Protein AF-A0A147KEN2-F1 (afdb_monomer_lite)

pLDDT: mean 81.46, std 15.59, range [43.84, 94.44]

Secondary structure (DSSP, 8-state):
---PEEEEESSTTTT-EEEHHHHHHHPEE-SS-EEEEEEETTEEEEEEEETTEEEE--GGGSS-S--PPPP------

Organism: NCBI:txid665004

Sequence (77 aa):
MDDDLVTLYAGPLDGLAVLRSHLDNLVQDHGTERFLLLTRSGVSGLYQEVAGRWVYATPHLLETPEHPPSPPEGDGP

Radius of gyration: 17.81 Å; chains: 1; bounding box: 58×38×30 Å

Structure (mmCIF, N/CA/C/O backbone):
data_AF-A0A147KEN2-F1
#
_entry.id   AF-A0A147KEN2-F1
#
loop_
_atom_site.group_PDB
_atom_site.id
_atom_site.type_symbol
_atom_site.label_atom_id
_atom_site.label_alt_id
_atom_site.label_comp_id
_atom_site.label_asym_id
_atom_site.label_entity_id
_atom_site.label_seq_id
_atom_site.pdbx_PDB_ins_code
_atom_site.Cartn_x
_atom_site.Cartn_y
_atom_site.Cartn_z
_atom_site.occupancy
_atom_site.B_iso_or_equiv
_atom_site.auth_seq_id
_atom_site.auth_comp_id
_atom_site.auth_asym_id
_atom_site.auth_atom_id
_atom_site.pdbx_PDB_model_num
ATOM 1 N N . MET A 1 1 ? 13.922 -18.702 9.292 1.00 52.28 1 MET A N 1
ATOM 2 C CA . MET A 1 1 ? 12.964 -17.595 9.443 1.00 52.28 1 MET A CA 1
ATOM 3 C C . MET A 1 1 ? 12.420 -17.357 8.062 1.00 52.28 1 MET A C 1
ATOM 5 O O . MET A 1 1 ? 13.154 -16.865 7.217 1.00 52.28 1 MET A O 1
ATOM 9 N N . ASP A 1 2 ? 11.226 -17.869 7.811 1.00 66.50 2 ASP A N 1
ATOM 10 C CA . ASP A 1 2 ? 10.543 -17.731 6.534 1.00 66.50 2 ASP A CA 1
ATOM 11 C C . ASP A 1 2 ? 10.065 -16.286 6.427 1.00 66.50 2 ASP A C 1
ATOM 13 O O . ASP A 1 2 ? 9.235 -15.837 7.217 1.00 66.50 2 ASP A O 1
ATOM 17 N N . ASP A 1 3 ? 10.687 -15.535 5.524 1.00 82.12 3 ASP A N 1
ATOM 18 C CA . ASP A 1 3 ? 10.254 -14.181 5.227 1.00 82.12 3 ASP A CA 1
ATOM 19 C C . ASP A 1 3 ? 9.062 -14.247 4.271 1.00 82.12 3 ASP A C 1
ATOM 21 O O . ASP A 1 3 ? 9.171 -14.760 3.156 1.00 82.12 3 ASP A O 1
ATOM 25 N N . ASP A 1 4 ? 7.909 -13.795 4.756 1.00 90.44 4 ASP A N 1
ATOM 26 C CA . ASP A 1 4 ? 6.652 -13.851 4.018 1.00 90.44 4 ASP A CA 1
ATOM 27 C C . ASP A 1 4 ? 6.619 -12.804 2.896 1.00 90.44 4 ASP A C 1
ATOM 29 O O . ASP A 1 4 ? 7.093 -11.676 3.059 1.00 90.44 4 ASP A O 1
ATOM 33 N N . LEU A 1 5 ? 6.042 -13.175 1.752 1.00 92.12 5 LEU A N 1
ATOM 34 C CA . LEU A 1 5 ? 5.885 -12.274 0.615 1.00 92.12 5 LEU A CA 1
ATOM 35 C C . LEU A 1 5 ? 4.544 -11.548 0.690 1.00 92.12 5 LEU A C 1
ATOM 37 O O . LEU A 1 5 ? 3.474 -12.148 0.612 1.00 92.12 5 LEU A O 1
ATOM 41 N N . VAL A 1 6 ? 4.613 -10.225 0.726 1.00 91.56 6 VAL A N 1
ATOM 42 C CA . VAL A 1 6 ? 3.459 -9.332 0.742 1.00 91.56 6 VAL A CA 1
ATOM 43 C C . VAL A 1 6 ? 3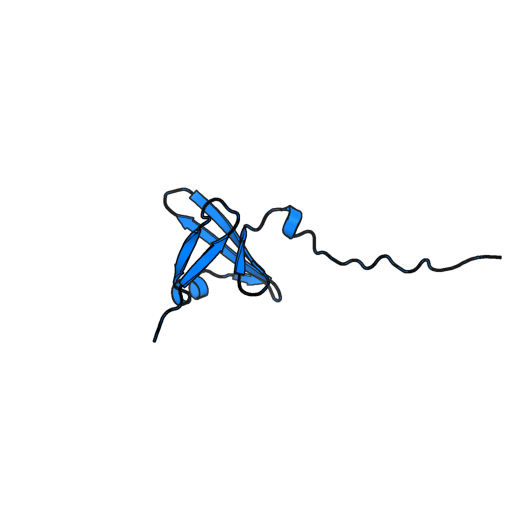.255 -8.744 -0.649 1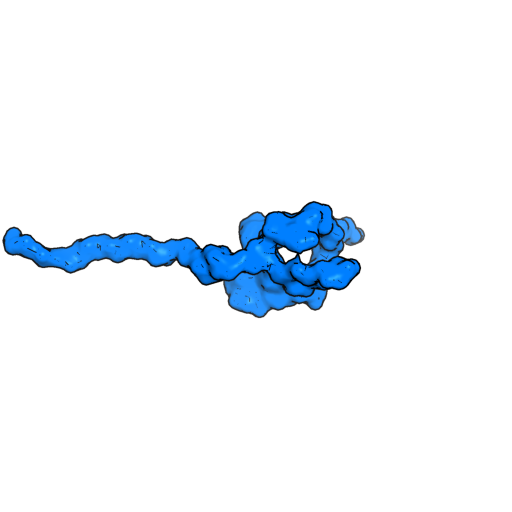.00 91.56 6 VAL A C 1
ATOM 45 O O . VAL A 1 6 ? 4.188 -8.221 -1.251 1.00 91.56 6 VAL A O 1
ATOM 48 N N . THR A 1 7 ? 2.033 -8.820 -1.172 1.00 94.44 7 THR A N 1
ATOM 49 C CA . THR A 1 7 ? 1.699 -8.311 -2.513 1.00 94.44 7 THR A CA 1
ATOM 50 C C . THR A 1 7 ? 1.073 -6.919 -2.439 1.00 94.44 7 THR A C 1
ATOM 52 O O . THR A 1 7 ? 0.241 -6.663 -1.566 1.00 94.44 7 THR A O 1
ATOM 55 N N . LEU A 1 8 ? 1.464 -6.039 -3.363 1.00 93.88 8 LEU A N 1
ATOM 56 C CA . LEU A 1 8 ? 0.869 -4.716 -3.561 1.00 93.88 8 LEU A CA 1
ATOM 57 C C . LEU A 1 8 ? -0.307 -4.787 -4.542 1.00 93.88 8 LEU A C 1
ATOM 59 O O . LEU A 1 8 ? -0.213 -5.459 -5.569 1.00 93.88 8 LEU A O 1
ATOM 63 N N . TYR A 1 9 ? -1.384 -4.058 -4.249 1.00 91.75 9 TYR A N 1
ATOM 64 C CA . TYR A 1 9 ? -2.628 -4.109 -5.021 1.00 91.75 9 TYR A CA 1
ATOM 65 C C . TYR A 1 9 ? -3.088 -2.736 -5.521 1.00 91.75 9 TYR A C 1
ATOM 67 O O . TYR A 1 9 ? -2.934 -1.727 -4.832 1.00 91.75 9 TYR A O 1
ATOM 75 N N . ALA A 1 10 ? -3.753 -2.733 -6.679 1.00 87.94 10 ALA A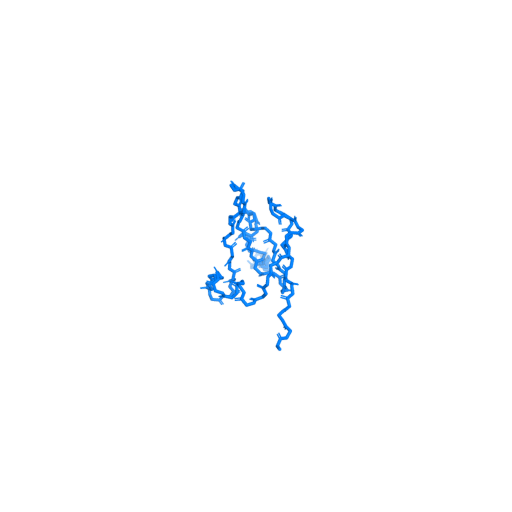 N 1
ATOM 76 C CA . ALA A 1 10 ? -4.547 -1.625 -7.220 1.00 87.94 10 ALA A CA 1
ATOM 77 C C . ALA A 1 10 ? -3.766 -0.333 -7.540 1.00 87.94 10 ALA A C 1
ATOM 79 O O . ALA A 1 10 ? -4.337 0.756 -7.511 1.00 87.94 10 ALA A O 1
ATOM 80 N N . GLY A 1 11 ? -2.471 -0.436 -7.857 1.00 87.62 11 GLY A N 1
ATOM 81 C CA . GLY A 1 11 ? -1.608 0.720 -8.113 1.00 87.62 11 GLY A CA 1
ATOM 82 C C . GLY A 1 11 ? -0.570 0.507 -9.216 1.00 87.62 11 GLY A C 1
ATOM 83 O O . GLY A 1 11 ? -0.543 -0.535 -9.867 1.00 87.62 11 GLY A 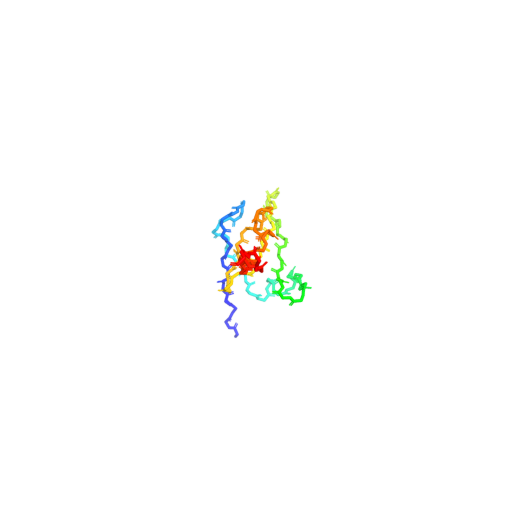O 1
ATOM 84 N N . PRO A 1 12 ? 0.336 1.478 -9.418 1.00 90.25 12 PRO A N 1
ATOM 85 C CA . PRO A 1 12 ? 1.372 1.416 -10.455 1.00 90.25 12 PRO A CA 1
ATOM 86 C C . PRO A 1 12 ? 2.339 0.228 -10.328 1.00 90.25 12 PRO A C 1
ATOM 88 O O . PRO A 1 12 ? 3.035 -0.109 -11.282 1.00 90.25 12 PRO A O 1
ATOM 91 N N . LEU A 1 13 ? 2.400 -0.383 -9.143 1.00 92.69 13 LEU A N 1
ATOM 92 C CA . LEU A 1 13 ? 3.217 -1.554 -8.825 1.00 92.69 13 LEU A CA 1
ATOM 93 C C . LEU A 1 13 ? 2.335 -2.757 -8.445 1.00 92.69 13 LEU A C 1
ATOM 95 O O . LEU A 1 13 ? 2.753 -3.589 -7.647 1.00 92.69 13 LEU A O 1
ATOM 99 N N . ASP A 1 14 ? 1.111 -2.832 -8.969 1.00 93.06 14 ASP A N 1
ATOM 100 C CA . ASP A 1 14 ? 0.206 -3.963 -8.748 1.00 93.06 14 ASP A CA 1
ATOM 101 C C . ASP A 1 14 ? 0.875 -5.313 -9.068 1.00 93.06 14 ASP A C 1
ATOM 103 O O . ASP A 1 14 ? 1.643 -5.443 -10.025 1.00 93.06 14 ASP A O 1
ATOM 107 N N . GLY A 1 15 ? 0.625 -6.310 -8.217 1.00 93.00 15 GLY A N 1
ATOM 108 C CA . GLY A 1 15 ? 1.202 -7.650 -8.335 1.00 93.00 15 GLY A CA 1
ATOM 109 C C . GLY A 1 15 ? 2.664 -7.747 -7.890 1.00 93.00 15 GLY A C 1
ATOM 110 O O . GLY A 1 15 ? 3.248 -8.833 -7.910 1.00 93.00 15 GLY A O 1
ATOM 111 N N . LEU A 1 16 ? 3.275 -6.642 -7.455 1.00 93.44 16 LEU A N 1
ATOM 112 C CA . LEU A 1 16 ? 4.613 -6.670 -6.890 1.00 93.44 16 LEU A CA 1
ATOM 113 C C . LEU A 1 16 ? 4.607 -7.369 -5.527 1.00 93.44 16 LEU A C 1
ATOM 115 O O . LEU A 1 16 ? 3.994 -6.882 -4.580 1.00 93.44 16 LEU A O 1
ATOM 119 N N . ALA A 1 17 ? 5.351 -8.469 -5.422 1.00 93.31 17 ALA A N 1
ATOM 120 C CA . ALA A 1 17 ? 5.659 -9.118 -4.154 1.00 93.31 17 ALA A CA 1
ATOM 121 C C . ALA A 1 17 ? 6.913 -8.501 -3.509 1.00 93.31 17 ALA A C 1
ATOM 123 O O . ALA A 1 17 ? 7.960 -8.371 -4.153 1.00 93.31 17 ALA A O 1
ATOM 124 N N . VAL A 1 18 ? 6.803 -8.134 -2.235 1.00 90.75 18 VAL A N 1
ATOM 125 C CA . VAL A 1 18 ? 7.863 -7.556 -1.405 1.00 90.75 18 VAL A CA 1
ATOM 126 C C . VAL A 1 18 ? 8.030 -8.413 -0.156 1.00 90.75 18 VAL A C 1
ATOM 128 O O . VAL A 1 18 ? 7.055 -8.867 0.433 1.00 90.75 18 VAL A O 1
ATOM 131 N N . LEU A 1 19 ? 9.277 -8.626 0.247 1.00 92.38 19 LEU A N 1
ATOM 132 C CA . LEU A 1 19 ? 9.631 -9.308 1.489 1.00 92.38 19 LEU A CA 1
ATOM 133 C C . LEU A 1 19 ? 9.101 -8.535 2.702 1.00 92.38 19 LEU A C 1
ATOM 135 O O . LEU A 1 19 ? 9.287 -7.315 2.782 1.00 92.38 19 LEU A O 1
ATOM 139 N N . ARG A 1 20 ? 8.457 -9.216 3.655 1.00 90.62 20 ARG A N 1
ATOM 140 C CA . ARG A 1 20 ? 7.839 -8.557 4.812 1.00 90.62 20 ARG A CA 1
ATOM 141 C C . ARG A 1 20 ? 8.863 -7.829 5.675 1.00 90.62 20 ARG A C 1
ATOM 143 O O . ARG A 1 20 ? 8.601 -6.707 6.100 1.00 90.62 20 ARG A O 1
ATOM 150 N N . SER A 1 21 ? 10.041 -8.412 5.879 1.00 90.62 21 SER A N 1
ATOM 151 C CA . SER A 1 21 ? 11.142 -7.736 6.578 1.00 90.62 21 SER A CA 1
ATOM 152 C C . SER A 1 21 ? 11.639 -6.489 5.845 1.00 90.62 21 SER A C 1
ATOM 154 O O . SER A 1 21 ? 12.010 -5.504 6.479 1.00 90.62 21 SER A O 1
ATOM 156 N N . HIS A 1 22 ? 11.626 -6.486 4.511 1.00 89.25 22 HIS A N 1
ATOM 157 C CA . HIS A 1 22 ? 11.990 -5.298 3.738 1.00 89.25 22 HIS A CA 1
ATOM 158 C C . HIS A 1 22 ? 10.928 -4.206 3.889 1.00 89.25 22 HIS A C 1
ATOM 160 O O . HIS A 1 22 ? 11.256 -3.036 4.061 1.00 89.25 22 HIS A O 1
ATOM 166 N N . LEU A 1 23 ? 9.658 -4.602 3.853 1.00 89.75 23 LEU A N 1
ATOM 167 C CA . LEU A 1 23 ? 8.528 -3.704 4.011 1.00 89.75 23 LEU A CA 1
ATOM 168 C C . LEU A 1 23 ? 8.548 -3.013 5.382 1.00 89.75 23 LEU A C 1
ATOM 170 O O . LEU A 1 23 ? 8.380 -1.801 5.433 1.00 89.75 23 LEU A O 1
ATOM 174 N N . ASP A 1 24 ? 8.845 -3.735 6.465 1.00 88.69 24 ASP A N 1
ATOM 175 C CA . ASP A 1 24 ? 8.891 -3.172 7.826 1.00 88.69 24 ASP A CA 1
ATOM 176 C C . ASP A 1 24 ? 9.882 -2.000 7.968 1.00 88.69 24 ASP A C 1
ATOM 178 O O . ASP A 1 24 ? 9.613 -1.041 8.683 1.00 88.69 24 ASP A O 1
ATOM 182 N N . ASN A 1 25 ? 10.977 -2.012 7.198 1.00 88.88 25 ASN A N 1
ATOM 183 C CA . ASN A 1 25 ? 11.957 -0.920 7.171 1.00 88.88 25 ASN A CA 1
ATOM 184 C C . ASN A 1 25 ? 11.496 0.319 6.381 1.00 88.88 25 ASN A C 1
ATOM 186 O O . ASN A 1 25 ? 12.088 1.389 6.517 1.00 88.88 25 ASN A O 1
ATOM 190 N N . LEU A 1 26 ? 10.495 0.177 5.510 1.00 90.75 26 LEU A N 1
ATOM 191 C CA . LEU A 1 26 ? 10.012 1.244 4.626 1.00 90.75 26 LEU A CA 1
ATOM 192 C C . LEU A 1 26 ? 8.686 1.850 5.092 1.00 90.75 26 LEU A C 1
ATOM 194 O O . LEU A 1 26 ? 8.358 2.975 4.706 1.00 90.75 26 LEU A O 1
ATOM 198 N N . VAL A 1 27 ? 7.920 1.101 5.884 1.00 93.00 27 VAL A N 1
ATOM 199 C CA . VAL A 1 27 ? 6.608 1.526 6.361 1.00 93.00 27 VAL A CA 1
ATOM 200 C C . VAL A 1 27 ? 6.723 2.720 7.295 1.00 93.00 27 VAL A C 1
ATOM 202 O O . VAL A 1 27 ? 7.522 2.739 8.225 1.00 93.00 27 VAL A O 1
ATOM 205 N N . GLN A 1 28 ? 5.860 3.698 7.055 1.00 92.12 28 GLN A N 1
ATOM 206 C CA . GLN A 1 28 ? 5.630 4.834 7.929 1.00 92.12 28 GLN A CA 1
ATOM 207 C C . GLN A 1 28 ? 4.353 4.583 8.724 1.00 92.12 28 GLN A C 1
ATOM 209 O O . GLN A 1 28 ? 3.280 4.391 8.145 1.00 92.12 28 GLN A O 1
ATOM 214 N N . ASP A 1 29 ? 4.482 4.555 10.046 1.00 91.44 29 ASP A N 1
ATOM 215 C CA . ASP A 1 29 ? 3.360 4.418 10.968 1.00 91.44 29 ASP A CA 1
ATOM 216 C C . ASP A 1 29 ? 2.844 5.805 11.374 1.00 91.44 29 ASP A C 1
ATOM 218 O O . ASP A 1 29 ? 3.599 6.651 11.857 1.00 91.44 29 ASP A O 1
ATOM 222 N N . HIS A 1 30 ? 1.556 6.040 11.143 1.00 87.44 30 HIS A N 1
ATOM 223 C CA . HIS A 1 30 ? 0.837 7.268 11.466 1.00 87.44 30 HIS A CA 1
ATOM 224 C C . HIS A 1 30 ? -0.280 6.981 12.484 1.00 87.44 30 HIS A C 1
ATOM 226 O O . HIS A 1 30 ? -1.401 7.471 12.366 1.00 87.44 30 HIS A O 1
ATOM 232 N N . GLY A 1 31 ? 0.013 6.163 13.500 1.00 85.38 31 GLY A N 1
ATOM 233 C CA 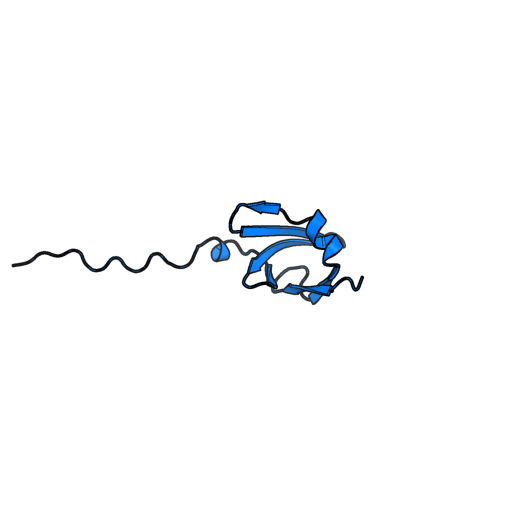. GLY A 1 31 ? -0.932 5.815 14.556 1.00 85.38 31 GLY A CA 1
ATOM 234 C C . GLY A 1 31 ? -1.796 4.620 14.172 1.00 85.38 31 GLY A C 1
ATOM 235 O O . GLY A 1 31 ? -1.419 3.479 14.413 1.00 85.38 31 GLY A O 1
ATOM 236 N N . THR A 1 32 ? -2.983 4.862 13.616 1.00 85.12 32 THR A N 1
ATOM 237 C CA . THR A 1 32 ? -3.878 3.777 13.161 1.00 85.12 32 THR A CA 1
ATOM 238 C C . THR A 1 32 ? -3.646 3.386 11.708 1.00 85.12 32 THR A C 1
ATOM 240 O O . THR A 1 32 ? -4.178 2.380 11.246 1.00 85.12 32 THR A O 1
ATOM 243 N N . GLU A 1 33 ? -2.875 4.189 10.980 1.00 88.31 33 GLU A N 1
ATOM 244 C CA . GLU A 1 33 ? -2.658 4.041 9.550 1.00 88.31 33 GLU A CA 1
ATOM 245 C C . GLU A 1 33 ? -1.187 3.768 9.261 1.00 88.31 33 GLU A C 1
ATOM 247 O O . GLU A 1 33 ? -0.297 4.413 9.816 1.00 88.31 33 GLU A O 1
ATOM 252 N N . ARG A 1 34 ? -0.930 2.823 8.357 1.00 92.25 34 ARG A N 1
ATOM 253 C CA . ARG A 1 34 ? 0.421 2.470 7.921 1.00 92.25 34 ARG A CA 1
ATOM 254 C C . ARG A 1 34 ? 0.539 2.695 6.428 1.00 92.25 34 ARG A C 1
ATOM 256 O O . ARG A 1 34 ? -0.268 2.174 5.660 1.00 92.25 34 ARG A O 1
ATOM 263 N N . PHE A 1 35 ? 1.553 3.454 6.029 1.00 92.75 35 PHE A N 1
ATOM 264 C CA . PHE A 1 35 ? 1.794 3.835 4.643 1.00 92.75 35 PHE A CA 1
ATOM 265 C C . PHE A 1 35 ? 3.145 3.328 4.146 1.00 92.75 35 PHE A C 1
ATOM 267 O O . PHE A 1 35 ? 4.119 3.260 4.889 1.00 92.75 35 PHE A O 1
ATOM 274 N N . LEU A 1 36 ? 3.212 2.995 2.862 1.00 93.19 36 LEU A N 1
ATOM 275 C CA . LEU A 1 36 ? 4.403 2.517 2.176 1.00 93.19 36 LEU A CA 1
ATOM 276 C C . LEU A 1 36 ? 4.552 3.288 0.871 1.00 93.19 36 LEU A C 1
ATOM 278 O O . LEU A 1 36 ? 3.757 3.118 -0.053 1.00 93.19 36 LEU A O 1
ATOM 282 N N . LEU A 1 37 ? 5.595 4.107 0.777 1.00 92.56 37 LEU A N 1
ATOM 283 C CA . LEU A 1 37 ? 6.010 4.704 -0.485 1.00 92.56 37 LEU A CA 1
ATOM 284 C C . LEU A 1 37 ? 7.096 3.829 -1.109 1.00 92.56 37 LEU A C 1
ATOM 286 O O . LEU A 1 37 ? 8.178 3.682 -0.544 1.00 92.56 37 LEU A O 1
ATOM 290 N N . LEU A 1 38 ? 6.828 3.276 -2.290 1.00 92.50 38 LEU A N 1
ATOM 291 C CA . LEU A 1 38 ? 7.777 2.420 -2.996 1.00 92.50 38 LEU A CA 1
ATOM 292 C C . LEU A 1 38 ? 8.031 2.936 -4.409 1.00 92.50 38 LEU A C 1
ATOM 294 O O . LEU A 1 38 ? 7.096 3.305 -5.115 1.00 92.50 38 LEU A O 1
ATOM 298 N N . THR A 1 39 ? 9.297 2.915 -4.830 1.00 92.25 39 THR A N 1
ATOM 299 C CA . THR A 1 39 ? 9.715 3.223 -6.204 1.00 92.25 39 THR A CA 1
ATOM 300 C C . THR A 1 39 ? 10.444 2.025 -6.801 1.00 92.25 39 THR A C 1
ATOM 302 O O . THR A 1 39 ? 11.449 1.579 -6.251 1.00 92.25 39 THR A O 1
ATOM 305 N N . ARG A 1 40 ? 9.977 1.517 -7.944 1.00 90.06 40 ARG A N 1
ATOM 306 C CA . ARG A 1 40 ? 10.622 0.430 -8.692 1.00 90.06 40 ARG A CA 1
ATOM 307 C C . ARG A 1 40 ? 10.701 0.794 -10.171 1.00 90.06 40 ARG A C 1
ATOM 309 O O . ARG A 1 40 ? 9.698 1.129 -10.785 1.00 90.06 40 ARG A O 1
ATOM 316 N N . SER A 1 41 ? 11.904 0.727 -10.744 1.00 89.69 41 SER A N 1
ATOM 317 C CA . SER A 1 41 ? 12.158 1.012 -12.169 1.00 89.69 41 SER A CA 1
ATOM 318 C C . SER A 1 41 ? 11.606 2.365 -12.656 1.00 89.69 41 SER A C 1
ATOM 320 O O . SER A 1 41 ? 11.118 2.469 -13.776 1.00 89.69 41 SER A O 1
ATOM 322 N N . GLY A 1 42 ? 11.663 3.400 -11.811 1.00 91.75 42 GLY A N 1
ATOM 323 C CA . GLY A 1 42 ? 11.150 4.740 -12.131 1.00 91.75 42 GLY A CA 1
ATOM 324 C C . GLY A 1 42 ? 9.640 4.923 -11.938 1.00 91.75 42 GLY A C 1
ATOM 325 O O . GLY A 1 42 ? 9.138 6.017 -12.167 1.00 91.75 42 GLY A O 1
ATOM 326 N N . VAL A 1 43 ? 8.924 3.888 -11.492 1.00 90.62 43 VAL A N 1
ATOM 327 C CA . VAL A 1 43 ? 7.498 3.949 -11.159 1.00 90.62 43 VAL A CA 1
ATOM 328 C C . VAL A 1 43 ? 7.339 3.980 -9.643 1.00 90.62 43 VAL A C 1
ATOM 330 O O . VAL A 1 43 ? 7.868 3.109 -8.951 1.00 90.62 43 VAL A O 1
ATOM 333 N N . SER A 1 44 ? 6.607 4.967 -9.129 1.00 91.38 44 SER A N 1
ATOM 334 C CA . SER A 1 44 ? 6.350 5.131 -7.695 1.00 91.38 44 SER A CA 1
ATOM 335 C C . SER A 1 44 ? 4.879 4.906 -7.361 1.00 91.38 44 SER A C 1
ATOM 337 O O . SER A 1 44 ? 3.996 5.270 -8.136 1.00 91.38 44 SER A O 1
ATOM 339 N N . GLY A 1 45 ? 4.607 4.343 -6.186 1.00 91.62 45 GLY A N 1
ATOM 340 C CA . GLY A 1 45 ? 3.258 4.221 -5.646 1.00 91.62 45 GLY A CA 1
ATOM 341 C C . GLY A 1 45 ? 3.246 4.355 -4.128 1.00 91.62 45 GLY A C 1
ATOM 342 O O . GLY A 1 45 ? 4.144 3.849 -3.454 1.00 91.62 45 GLY A O 1
ATOM 343 N N . LEU A 1 46 ? 2.229 5.048 -3.617 1.00 92.88 46 LEU A N 1
ATOM 344 C CA . LEU A 1 46 ? 1.905 5.101 -2.197 1.00 92.88 46 LEU A CA 1
ATOM 345 C C . LEU A 1 46 ? 0.842 4.042 -1.912 1.00 92.88 46 LEU A C 1
ATOM 347 O O . LEU A 1 46 ? -0.175 3.994 -2.600 1.00 92.88 46 LEU A O 1
ATOM 351 N N . TYR A 1 47 ? 1.079 3.201 -0.918 1.00 93.62 47 TYR A N 1
ATOM 352 C CA . TYR A 1 47 ? 0.180 2.132 -0.503 1.00 93.62 47 TYR A CA 1
ATOM 353 C C . TYR A 1 47 ? -0.166 2.303 0.972 1.00 93.62 47 TYR A C 1
ATOM 355 O O . TYR A 1 47 ? 0.657 2.795 1.740 1.00 93.62 47 TYR A O 1
ATOM 363 N N . GLN A 1 48 ? -1.363 1.884 1.358 1.00 93.38 48 GLN A N 1
ATOM 364 C CA . GLN A 1 48 ? -1.839 1.844 2.735 1.00 93.38 48 GLN A CA 1
ATOM 365 C C . GLN A 1 48 ? -2.134 0.398 3.128 1.00 93.38 48 GLN A C 1
ATOM 367 O O . GLN A 1 48 ? -2.631 -0.385 2.312 1.00 93.38 48 GLN A O 1
ATOM 372 N N . GLU A 1 49 ? -1.846 0.044 4.376 1.00 92.38 49 GLU A N 1
ATOM 373 C CA . GLU A 1 49 ? -2.298 -1.224 4.936 1.00 92.38 49 GLU A CA 1
ATOM 374 C C . GLU A 1 49 ? -3.789 -1.147 5.294 1.00 92.38 49 GLU A C 1
ATOM 376 O O . GLU A 1 49 ? -4.194 -0.406 6.185 1.00 92.38 49 GLU A O 1
ATOM 381 N N . VAL A 1 50 ? -4.608 -1.953 4.618 1.00 89.00 50 VAL A N 1
ATOM 382 C CA . VAL A 1 50 ? -6.045 -2.103 4.875 1.00 89.00 50 VAL A CA 1
ATOM 383 C C . VAL A 1 50 ? -6.340 -3.581 5.094 1.00 89.00 50 VAL A C 1
ATOM 385 O O . VAL A 1 50 ? -6.120 -4.405 4.205 1.00 89.00 50 VAL A O 1
ATOM 388 N N . ALA A 1 51 ? -6.817 -3.935 6.292 1.00 87.31 51 ALA A N 1
ATOM 389 C CA . ALA A 1 51 ? -7.121 -5.318 6.679 1.00 87.31 51 ALA A CA 1
ATOM 390 C C . ALA A 1 51 ? -5.973 -6.315 6.378 1.00 87.31 51 ALA A C 1
ATOM 392 O O . ALA A 1 51 ? -6.203 -7.425 5.891 1.00 87.31 51 ALA A O 1
ATOM 393 N N . GLY A 1 52 ? -4.724 -5.903 6.632 1.00 86.94 52 GLY A N 1
ATOM 394 C CA . GLY A 1 52 ? -3.522 -6.715 6.401 1.00 86.94 52 GLY A CA 1
ATOM 395 C C . GLY A 1 52 ? -3.064 -6.802 4.939 1.00 86.94 52 GLY A C 1
ATOM 396 O O . GLY A 1 52 ? -2.216 -7.635 4.616 1.00 86.94 52 GLY A O 1
ATOM 397 N N . ARG A 1 53 ? -3.620 -5.981 4.038 1.00 90.44 53 ARG A N 1
ATOM 398 C CA . ARG A 1 53 ? -3.236 -5.911 2.620 1.00 90.44 53 ARG A CA 1
ATOM 399 C C . ARG A 1 53 ? -2.730 -4.523 2.264 1.00 90.44 53 ARG A C 1
ATOM 401 O O . ARG A 1 53 ? -3.290 -3.536 2.718 1.00 90.44 53 ARG A O 1
ATOM 408 N N . TRP A 1 54 ? -1.728 -4.454 1.395 1.00 93.25 54 TRP A N 1
ATOM 409 C CA . TRP A 1 54 ? -1.183 -3.188 0.910 1.00 93.25 54 TRP A CA 1
ATOM 410 C C . TRP A 1 54 ? -1.879 -2.767 -0.377 1.00 93.25 54 TRP A C 1
ATOM 412 O O . TRP A 1 54 ? -1.625 -3.319 -1.447 1.00 93.25 54 TRP A O 1
ATOM 422 N N . VAL A 1 55 ? -2.782 -1.800 -0.259 1.00 93.06 55 VAL A N 1
ATOM 423 C CA . VAL A 1 55 ? -3.615 -1.304 -1.360 1.00 93.06 55 VAL A CA 1
ATOM 424 C C . VAL A 1 55 ? -3.175 0.107 -1.719 1.00 93.06 55 VAL A C 1
ATOM 426 O O . VAL A 1 55 ? -2.769 0.871 -0.849 1.00 93.06 55 VAL A O 1
ATOM 429 N N . TYR A 1 56 ? -3.202 0.453 -3.001 1.00 93.25 56 TYR A N 1
ATOM 430 C CA . TYR A 1 56 ? -2.813 1.776 -3.469 1.00 93.25 56 TYR A CA 1
ATOM 431 C C . TYR A 1 56 ? -3.640 2.873 -2.790 1.00 93.25 56 TYR A C 1
ATOM 433 O O . TYR A 1 56 ? -4.871 2.875 -2.852 1.00 93.25 56 TYR A O 1
ATOM 441 N N . ALA A 1 57 ? -2.949 3.811 -2.147 1.00 89.38 57 ALA A N 1
ATOM 442 C CA . ALA A 1 57 ? -3.545 4.936 -1.449 1.00 89.38 57 ALA A CA 1
ATOM 443 C C . ALA A 1 57 ? -3.992 5.974 -2.485 1.00 89.38 57 ALA A C 1
ATOM 445 O O . ALA A 1 57 ? -3.230 6.851 -2.898 1.00 89.38 57 ALA A O 1
ATOM 446 N N . THR A 1 58 ? -5.227 5.840 -2.964 1.00 77.44 58 THR A N 1
ATOM 447 C CA . THR A 1 58 ? -5.850 6.872 -3.798 1.00 77.44 58 THR A CA 1
ATOM 448 C C . THR A 1 58 ? -6.318 8.041 -2.922 1.00 77.44 58 THR A C 1
ATOM 450 O O . THR A 1 58 ? -6.663 7.829 -1.762 1.00 77.44 58 THR A O 1
ATOM 453 N N . PRO A 1 59 ? -6.391 9.278 -3.450 1.00 64.69 59 PRO A N 1
ATOM 454 C CA . PRO A 1 59 ? -6.859 10.439 -2.685 1.00 64.69 59 PRO A CA 1
ATOM 455 C C . PRO A 1 59 ? -8.245 10.253 -2.047 1.00 64.69 59 PRO A C 1
ATOM 457 O O . PRO A 1 59 ? -8.497 10.804 -0.985 1.00 64.69 59 PRO A O 1
ATOM 460 N N . HIS A 1 60 ? -9.111 9.443 -2.666 1.00 56.31 60 HIS A N 1
ATOM 461 C CA . HIS A 1 60 ? -10.470 9.158 -2.191 1.00 56.31 60 HIS A CA 1
ATOM 462 C C . HIS A 1 60 ? -10.525 8.048 -1.118 1.00 56.31 60 HIS A C 1
ATOM 464 O O . HIS A 1 60 ? -11.585 7.783 -0.571 1.00 56.31 60 HIS A O 1
ATOM 470 N N . LEU A 1 61 ? -9.406 7.374 -0.808 1.00 53.03 61 LEU A N 1
ATOM 471 C CA . LEU A 1 61 ? -9.311 6.399 0.295 1.00 53.03 61 LEU A CA 1
ATOM 472 C C . LEU A 1 61 ? -8.953 7.057 1.639 1.00 53.03 61 LEU A C 1
ATOM 474 O O . LEU A 1 61 ? -9.227 6.476 2.682 1.00 53.03 61 LEU A O 1
ATOM 478 N N . LEU A 1 62 ? -8.382 8.269 1.615 1.00 53.66 62 LEU A N 1
ATOM 479 C CA . LEU A 1 62 ? -8.186 9.107 2.809 1.00 53.66 62 LEU A CA 1
ATOM 480 C C . LEU A 1 62 ? -9.487 9.796 3.254 1.00 53.66 62 LEU A C 1
ATOM 482 O O . LEU A 1 62 ? -9.548 10.358 4.347 1.00 53.66 62 LEU A O 1
ATOM 486 N N . GLU A 1 63 ? -10.529 9.753 2.419 1.00 53.31 63 GLU A N 1
ATOM 487 C CA . GLU A 1 63 ? -11.895 10.053 2.833 1.00 53.31 63 GLU A CA 1
ATOM 488 C C . GLU A 1 63 ? -12.372 8.874 3.682 1.00 53.31 63 GLU A C 1
ATOM 490 O O . GLU A 1 63 ? -12.924 7.891 3.193 1.00 53.31 63 GLU A O 1
ATOM 495 N N . THR A 1 64 ? -12.058 8.941 4.970 1.00 52.41 64 THR A N 1
ATOM 496 C CA . THR A 1 64 ? -12.485 7.989 5.991 1.00 52.41 64 THR A CA 1
ATOM 497 C C . THR A 1 64 ? -13.973 7.672 5.795 1.00 52.41 64 THR A C 1
ATOM 499 O O . THR A 1 64 ? -14.786 8.604 5.786 1.00 52.41 64 THR A O 1
ATOM 502 N N . PRO A 1 65 ? -14.391 6.402 5.642 1.00 57.84 65 PRO A N 1
ATOM 503 C CA . PRO A 1 65 ? -15.794 6.095 5.826 1.00 57.84 65 PRO A CA 1
ATOM 504 C C . PRO A 1 65 ? -16.142 6.342 7.303 1.00 57.84 65 PRO A C 1
ATOM 506 O O . PRO A 1 65 ? -15.311 6.145 8.186 1.00 57.84 65 PRO A O 1
ATOM 509 N N . GLU A 1 66 ? -17.404 6.706 7.545 1.00 48.81 66 GLU A N 1
ATOM 510 C CA . GLU A 1 66 ? -18.081 6.735 8.853 1.00 48.81 66 GLU A CA 1
ATOM 511 C C . GLU A 1 66 ? -18.070 8.068 9.627 1.00 48.81 66 GLU A C 1
ATOM 513 O O . GLU A 1 66 ? -17.740 8.131 10.808 1.00 48.81 66 GLU A O 1
ATOM 518 N N . HIS A 1 67 ? -18.637 9.124 9.031 1.00 43.84 67 HIS A N 1
ATOM 519 C CA . HIS A 1 67 ? -19.652 9.834 9.815 1.00 43.84 67 HIS A CA 1
ATOM 520 C C . HIS A 1 67 ? -20.924 8.973 9.741 1.00 43.84 67 HIS A C 1
ATOM 522 O O . HIS A 1 67 ? -21.507 8.878 8.654 1.00 43.84 67 HIS A O 1
ATOM 528 N N . PRO A 1 68 ? -21.362 8.290 10.818 1.00 53.81 68 PRO A N 1
ATOM 529 C CA . PRO A 1 68 ? -22.728 7.790 10.836 1.00 53.81 68 PRO A CA 1
ATOM 530 C C . PRO A 1 68 ? -23.638 9.004 10.597 1.00 53.81 68 PRO A C 1
ATOM 532 O O . PRO A 1 68 ? -23.356 10.070 11.153 1.00 53.81 68 PRO A O 1
ATOM 535 N N . PRO A 1 69 ? -24.685 8.911 9.756 1.00 59.41 69 PRO A N 1
ATOM 536 C CA . PRO A 1 69 ? -25.640 10.003 9.656 1.00 59.41 69 PRO A CA 1
ATOM 537 C C . PRO A 1 69 ? -26.107 10.310 11.078 1.00 59.41 69 PRO A C 1
ATOM 539 O O . PRO A 1 69 ? -26.608 9.415 11.764 1.00 59.41 69 PRO A O 1
ATOM 542 N N . SER A 1 70 ? -25.868 11.540 11.544 1.00 58.72 70 SER A N 1
ATOM 543 C CA . SER A 1 70 ? -26.406 12.002 12.817 1.00 58.72 70 SER A CA 1
ATOM 544 C C . SER A 1 70 ? -27.895 11.655 12.813 1.00 58.72 70 SER A C 1
ATOM 546 O O . SER A 1 70 ? -28.570 11.960 11.820 1.00 58.72 70 SER A O 1
ATOM 548 N N . PRO A 1 71 ? -28.427 10.969 13.842 1.00 67.25 71 PRO A N 1
ATOM 549 C CA . PRO A 1 71 ? -29.868 10.823 13.932 1.00 67.25 71 PRO A CA 1
ATOM 550 C C . PRO A 1 71 ? -30.463 12.237 13.898 1.00 67.25 71 PRO A C 1
ATOM 552 O O . PRO A 1 71 ? -29.848 13.150 14.453 1.00 67.25 71 PRO A O 1
ATOM 555 N N . PRO A 1 72 ? -31.600 12.461 13.220 1.00 67.75 72 PRO A N 1
ATOM 556 C CA . PRO A 1 72 ? -32.201 13.784 13.190 1.00 67.75 72 PRO A CA 1
ATOM 557 C C . PRO A 1 72 ? -32.514 14.205 14.632 1.00 67.75 72 PRO A C 1
ATOM 559 O O . PRO A 1 72 ? -33.400 13.639 15.275 1.00 67.75 72 PRO A O 1
ATOM 562 N N . GLU A 1 73 ? -31.749 15.164 15.155 1.00 63.19 73 GLU A N 1
ATOM 563 C CA . GLU A 1 73 ? -32.037 15.844 16.414 1.00 63.19 73 GLU A CA 1
ATOM 564 C C . GLU A 1 73 ? -33.264 16.740 16.209 1.00 63.19 73 GLU A C 1
ATOM 566 O O . GLU A 1 73 ? -33.138 17.911 15.880 1.00 63.19 73 GLU A O 1
ATOM 571 N N . GLY A 1 74 ? -34.440 16.131 16.383 1.00 66.00 74 GLY A N 1
ATOM 572 C CA . GLY A 1 74 ? -35.625 16.712 17.019 1.00 66.00 74 GLY A CA 1
ATOM 573 C C . GLY A 1 74 ? -36.368 17.898 16.381 1.00 66.00 74 GLY A C 1
ATOM 574 O O . GLY A 1 74 ? -35.916 18.555 15.455 1.00 66.00 74 GLY A O 1
ATOM 575 N N . ASP A 1 75 ? -37.523 18.161 17.005 1.00 55.38 75 ASP A N 1
ATOM 576 C CA . ASP A 1 75 ? -38.385 19.355 16.922 1.00 55.38 75 ASP A CA 1
ATOM 577 C C . ASP A 1 75 ? -39.256 19.477 15.659 1.00 55.38 75 ASP A C 1
ATOM 579 O O . ASP A 1 75 ? -38.788 19.823 14.581 1.00 55.38 75 ASP A O 1
ATOM 583 N N . GLY A 1 76 ? -40.551 19.153 15.657 1.00 48.25 76 GLY A N 1
ATOM 584 C CA . GLY A 1 76 ? -41.678 19.442 16.566 1.00 48.25 76 GLY A CA 1
ATOM 585 C C . GLY A 1 76 ? -42.946 19.500 15.666 1.00 48.25 76 GLY A C 1
ATOM 586 O O . GLY A 1 76 ? -42.795 19.279 14.455 1.00 48.25 76 GLY A O 1
ATOM 587 N N . PRO A 1 77 ? -44.183 19.812 16.110 1.00 54.62 77 PRO A N 1
ATOM 588 C CA . PRO A 1 77 ? -44.702 20.166 17.437 1.00 54.62 77 PRO A CA 1
ATOM 589 C C . PRO A 1 77 ? -45.514 19.051 18.136 1.00 54.62 77 PRO A C 1
ATOM 591 O O . PRO A 1 77 ? -45.775 17.998 1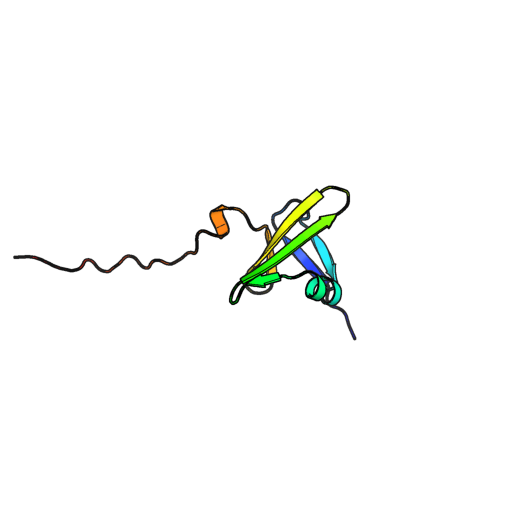7.511 1.00 54.62 77 PRO A O 1
#

Foldseek 3Di:
DDFDWAAEDDDPRHRDTDGPVVQVVQWDDPDVKIWGWDDDPNDIFIFIQDPNHTYTDDPCPVVDPDPPPDDPPDDDD